Protein AF-A0A357AAG7-F1 (afdb_monomer_lite)

Radius of gyration: 15.58 Å; chains: 1; bounding box: 40×30×39 Å

Foldseek 3Di:
DPPDEAEAEAPDPVVVDCVVPDDPCPCPVVVVVVVVVVCVVVVHHYHYHHDDDDDDPVRVVVCCVVVCPPDDDDDDDPVRVVVCVVDVDD

Sequence (90 aa):
MCNKALLIIDVQKGFDDPRWGNRNNLNAESHIALLLSAWRRKHLPIIHIQHCVEYSAEDIHRIHLASLDREFCTVRSTEWVLNEIANPTS

Structure (mmCIF, N/CA/C/O backbone):
data_AF-A0A357AAG7-F1
#
_entry.id   AF-A0A357AAG7-F1
#
loop_
_atom_site.group_PDB
_atom_site.id
_atom_site.type_symbol
_atom_site.label_atom_id
_atom_site.label_alt_id
_atom_site.label_comp_id
_atom_site.label_asym_id
_atom_site.label_entity_id
_atom_site.label_seq_id
_atom_site.pdbx_PDB_ins_code
_atom_site.Cartn_x
_atom_site.Cartn_y
_atom_site.Cartn_z
_atom_site.occupancy
_atom_site.B_iso_or_equiv
_atom_site.auth_seq_id
_atom_site.auth_comp_id
_atom_site.auth_asym_id
_atom_site.auth_atom_id
_atom_site.pdbx_PDB_model_num
ATOM 1 N N . MET A 1 1 ? -7.689 7.539 23.395 1.00 52.19 1 MET A N 1
ATOM 2 C CA . MET A 1 1 ? -7.662 6.797 22.114 1.00 52.19 1 MET A CA 1
ATOM 3 C C . MET A 1 1 ? -6.331 7.064 21.422 1.00 52.19 1 MET A C 1
ATOM 5 O O . MET A 1 1 ? -5.794 8.154 21.579 1.00 52.19 1 MET A O 1
ATOM 9 N N . CYS A 1 2 ? -5.742 6.074 20.744 1.00 55.44 2 CYS A N 1
ATOM 10 C CA . CYS A 1 2 ? -4.497 6.261 19.992 1.00 55.44 2 CYS A CA 1
ATOM 11 C C . CYS A 1 2 ? -4.850 6.713 18.568 1.00 55.44 2 CYS A C 1
ATOM 13 O O . CYS A 1 2 ? -5.209 5.886 17.739 1.00 55.44 2 CYS A O 1
ATOM 15 N N . ASN A 1 3 ? -4.756 8.015 18.288 1.00 82.00 3 ASN A N 1
ATOM 16 C CA . ASN A 1 3 ? -5.159 8.616 17.006 1.00 82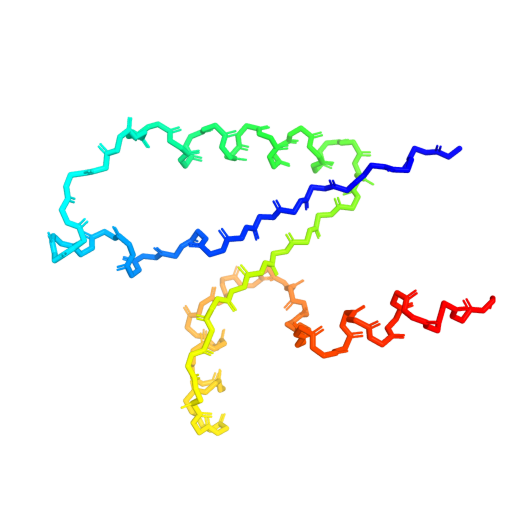.00 3 ASN A CA 1
ATOM 17 C C . ASN A 1 3 ? -4.077 8.455 15.919 1.00 82.00 3 ASN A C 1
ATOM 19 O O . ASN A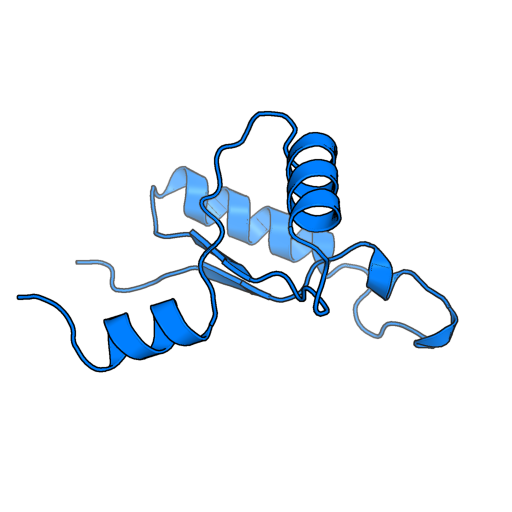 1 3 ? -3.721 9.416 15.244 1.00 82.00 3 ASN A O 1
ATOM 23 N N . LYS A 1 4 ? -3.478 7.265 15.799 1.00 87.44 4 LYS A N 1
ATOM 24 C CA . LYS A 1 4 ? -2.383 7.005 14.851 1.00 87.44 4 LYS A CA 1
ATOM 25 C C . LYS A 1 4 ? -2.791 5.911 13.877 1.00 87.44 4 LYS A C 1
ATOM 27 O O . LYS A 1 4 ? -3.132 4.813 14.307 1.00 87.44 4 LYS A O 1
ATOM 32 N N . ALA A 1 5 ? -2.667 6.197 12.589 1.00 89.06 5 ALA A N 1
ATOM 33 C CA . ALA A 1 5 ? -2.827 5.238 11.504 1.00 89.06 5 ALA A CA 1
ATOM 34 C C . ALA A 1 5 ? -1.506 5.102 10.736 1.00 89.06 5 ALA A C 1
ATOM 36 O O . ALA A 1 5 ? -0.720 6.050 10.686 1.00 89.06 5 ALA A O 1
ATOM 37 N N . LEU A 1 6 ? -1.253 3.924 10.167 1.00 90.00 6 LEU A N 1
ATOM 38 C CA . LEU A 1 6 ? -0.161 3.716 9.218 1.00 90.00 6 LEU A CA 1
ATOM 39 C C . LEU A 1 6 ? -0.724 3.795 7.802 1.00 90.00 6 LEU A C 1
ATOM 41 O O . LEU A 1 6 ? -1.583 2.992 7.441 1.00 90.00 6 LEU A O 1
ATOM 45 N N . LEU A 1 7 ? -0.224 4.747 7.019 1.00 91.19 7 LEU A N 1
ATOM 46 C CA . LEU A 1 7 ? -0.568 4.902 5.613 1.00 91.19 7 LEU A CA 1
ATOM 47 C C . LEU A 1 7 ? 0.593 4.405 4.750 1.00 91.19 7 LEU A C 1
ATOM 49 O O . LEU A 1 7 ? 1.710 4.906 4.875 1.00 91.19 7 LEU A O 1
ATOM 53 N N . ILE A 1 8 ? 0.333 3.417 3.896 1.00 88.56 8 ILE A N 1
ATOM 54 C CA . ILE A 1 8 ? 1.308 2.862 2.950 1.00 88.56 8 ILE A CA 1
ATOM 55 C C . ILE A 1 8 ? 0.848 3.244 1.547 1.00 88.56 8 ILE A C 1
ATOM 57 O O . ILE A 1 8 ? -0.231 2.830 1.136 1.00 88.56 8 ILE A O 1
ATOM 61 N N . ILE A 1 9 ? 1.649 4.040 0.838 1.00 85.88 9 ILE A N 1
ATOM 62 C CA . ILE A 1 9 ? 1.279 4.637 -0.452 1.00 85.88 9 ILE A CA 1
ATOM 63 C C . ILE A 1 9 ? 2.164 4.065 -1.551 1.00 85.88 9 ILE A C 1
ATOM 65 O O . ILE A 1 9 ? 3.386 4.115 -1.430 1.00 85.88 9 ILE A O 1
ATOM 69 N N . ASP A 1 10 ? 1.537 3.535 -2.601 1.00 82.81 10 ASP A N 1
ATOM 70 C CA . ASP A 1 10 ? 2.155 3.194 -3.887 1.00 82.81 10 ASP A CA 1
ATOM 71 C C . ASP A 1 10 ? 3.380 2.266 -3.792 1.00 82.81 10 ASP A C 1
ATOM 73 O O . ASP A 1 10 ? 4.262 2.258 -4.649 1.00 82.81 10 ASP A O 1
ATOM 77 N N . VAL A 1 11 ? 3.422 1.404 -2.769 1.00 83.56 11 VAL A N 1
ATOM 78 C CA . VAL A 1 11 ? 4.419 0.327 -2.660 1.00 83.56 11 VAL A CA 1
ATOM 79 C C . VAL A 1 11 ? 4.028 -0.799 -3.618 1.00 83.56 11 VAL A C 1
ATOM 81 O O . VAL A 1 11 ? 3.411 -1.792 -3.234 1.00 83.56 11 VAL A O 1
ATOM 84 N N . GLN A 1 12 ? 4.336 -0.604 -4.899 1.00 79.38 12 GLN A N 1
ATOM 85 C CA . GLN A 1 12 ? 3.921 -1.464 -6.007 1.00 79.38 12 GLN A CA 1
ATOM 86 C C . GLN A 1 12 ? 5.125 -1.918 -6.839 1.00 79.38 12 GLN A C 1
ATOM 88 O O . GLN A 1 12 ? 6.067 -1.160 -7.052 1.00 79.38 12 GLN A O 1
ATOM 93 N N . LYS A 1 13 ? 5.042 -3.127 -7.417 1.00 73.94 13 LYS A N 1
ATOM 94 C CA . LYS A 1 13 ? 6.083 -3.697 -8.302 1.00 73.94 13 LYS A CA 1
ATOM 95 C C . LYS A 1 13 ? 6.412 -2.824 -9.522 1.00 73.94 13 LYS A C 1
ATOM 97 O O . LYS A 1 13 ? 7.472 -2.972 -10.113 1.00 73.94 13 LYS A O 1
ATOM 102 N N . GLY A 1 14 ? 5.519 -1.907 -9.909 1.00 71.75 14 GLY A N 1
ATOM 103 C CA . GLY A 1 14 ? 5.755 -0.971 -11.015 1.00 71.75 14 GLY A CA 1
ATOM 104 C C . GLY A 1 14 ? 6.957 -0.040 -10.803 1.00 71.75 14 GLY A C 1
ATOM 105 O O . GLY A 1 14 ? 7.505 0.468 -11.779 1.00 71.75 14 GLY A O 1
ATOM 106 N N . PHE A 1 15 ? 7.396 0.146 -9.553 1.00 73.00 15 PHE A N 1
ATOM 107 C CA . PHE A 1 15 ? 8.575 0.947 -9.208 1.00 73.00 15 PHE A CA 1
ATOM 108 C C . PHE A 1 15 ? 9.902 0.182 -9.287 1.00 73.00 15 PHE A C 1
ATOM 110 O O . PHE A 1 15 ? 10.956 0.796 -9.133 1.00 73.00 15 PHE A O 1
ATOM 117 N N . ASP A 1 16 ? 9.877 -1.124 -9.566 1.00 77.50 16 ASP A N 1
ATOM 118 C CA . ASP A 1 16 ? 11.093 -1.902 -9.840 1.00 77.50 16 ASP A CA 1
ATOM 119 C C . ASP A 1 16 ? 11.565 -1.747 -11.297 1.00 77.50 16 ASP A C 1
ATOM 121 O O . ASP A 1 16 ? 12.610 -2.272 -11.680 1.00 77.50 16 ASP A O 1
ATOM 125 N N . ASP A 1 17 ? 10.807 -1.017 -12.124 1.00 77.19 17 ASP A N 1
ATOM 126 C CA . ASP A 1 17 ? 11.162 -0.749 -13.512 1.00 77.19 17 ASP A CA 1
ATOM 127 C C . ASP A 1 17 ? 12.381 0.199 -13.607 1.00 77.19 17 ASP A C 1
ATOM 129 O O . ASP A 1 17 ? 12.325 1.326 -13.101 1.00 77.19 17 ASP A O 1
ATOM 133 N N . PRO A 1 18 ? 13.468 -0.196 -14.303 1.00 80.25 18 PRO A N 1
ATOM 134 C CA . PRO A 1 18 ? 14.671 0.625 -14.452 1.00 80.25 18 PRO A CA 1
ATOM 135 C C . PRO A 1 18 ? 14.437 2.005 -15.082 1.00 80.25 18 PRO A C 1
ATOM 137 O O . PRO A 1 18 ? 15.277 2.893 -14.925 1.00 80.25 18 PRO A O 1
ATOM 140 N N . ARG A 1 19 ? 13.312 2.218 -15.784 1.00 84.38 19 ARG A N 1
ATOM 141 C CA . ARG A 1 19 ? 12.929 3.518 -16.365 1.00 84.38 19 ARG A CA 1
ATOM 142 C C . ARG A 1 19 ? 12.813 4.631 -15.322 1.00 84.38 19 ARG A C 1
ATOM 144 O O . ARG A 1 19 ? 12.971 5.796 -15.677 1.00 84.38 19 ARG A O 1
ATOM 151 N N . TRP A 1 20 ? 12.579 4.286 -14.056 1.00 78.38 20 TRP A N 1
ATOM 152 C CA . TRP A 1 20 ? 12.523 5.238 -12.942 1.00 78.38 20 TRP A CA 1
ATOM 153 C C . TRP A 1 20 ? 13.903 5.664 -12.417 1.00 78.38 20 TRP A C 1
ATOM 155 O O . TRP A 1 20 ? 13.989 6.555 -11.572 1.00 78.38 20 TRP A O 1
ATOM 165 N N . GLY A 1 21 ? 14.987 5.076 -12.929 1.00 83.56 21 GLY A N 1
ATOM 166 C CA . GLY A 1 21 ? 16.351 5.373 -12.503 1.00 83.56 21 GLY A CA 1
ATOM 167 C C . GLY A 1 21 ? 16.725 4.725 -11.167 1.00 83.56 21 GLY A C 1
ATOM 168 O O . GLY A 1 21 ? 16.113 3.758 -10.716 1.00 83.56 21 GLY A O 1
ATOM 169 N N . ASN A 1 22 ? 17.781 5.240 -10.533 1.00 82.44 22 ASN A N 1
ATOM 170 C CA . ASN A 1 22 ? 18.310 4.651 -9.304 1.00 82.44 22 ASN A CA 1
ATOM 171 C C . ASN A 1 22 ? 17.471 5.031 -8.083 1.00 82.44 22 ASN A C 1
ATOM 173 O O . ASN A 1 22 ? 17.290 6.208 -7.765 1.00 82.44 22 ASN A O 1
ATOM 177 N N . ARG A 1 23 ? 17.044 4.012 -7.337 1.00 81.88 23 ARG A N 1
ATOM 178 C CA . ARG A 1 23 ? 16.382 4.182 -6.043 1.00 81.88 23 ARG A CA 1
ATOM 179 C C . ARG A 1 23 ? 17.394 4.674 -5.006 1.00 81.88 23 ARG A C 1
ATOM 181 O O . ARG A 1 23 ? 18.507 4.162 -4.918 1.00 81.88 23 ARG A O 1
ATOM 188 N N . ASN A 1 24 ? 16.992 5.643 -4.187 1.00 83.62 24 ASN A N 1
ATOM 189 C CA . ASN A 1 24 ? 17.827 6.172 -3.103 1.00 83.62 24 ASN A CA 1
ATOM 190 C C . ASN A 1 24 ? 17.694 5.378 -1.789 1.00 83.62 24 ASN A C 1
ATOM 192 O O . ASN A 1 24 ? 18.530 5.523 -0.901 1.00 83.62 24 ASN A O 1
ATOM 196 N N . ASN A 1 25 ? 16.655 4.546 -1.658 1.00 82.19 25 ASN A N 1
ATOM 197 C CA . ASN A 1 25 ? 16.342 3.809 -0.438 1.00 82.19 25 ASN A CA 1
ATOM 198 C C . ASN A 1 25 ? 16.017 2.341 -0.744 1.00 82.19 25 ASN A C 1
ATOM 200 O O . ASN A 1 25 ? 14.858 1.946 -0.823 1.00 82.19 25 ASN A O 1
ATOM 204 N N . LEU A 1 26 ? 17.065 1.533 -0.907 1.00 84.94 26 LEU A N 1
ATOM 205 C CA . LEU A 1 26 ? 16.970 0.106 -1.250 1.00 84.94 26 LEU A CA 1
ATOM 206 C C . LEU A 1 26 ? 16.348 -0.762 -0.142 1.00 84.94 26 LEU A C 1
ATOM 208 O O . LEU A 1 26 ? 15.975 -1.901 -0.391 1.00 84.94 26 LEU A O 1
ATOM 212 N N . ASN A 1 27 ? 16.256 -0.234 1.081 1.00 85.56 27 ASN A N 1
ATOM 213 C CA . ASN A 1 27 ? 15.716 -0.942 2.244 1.00 85.56 27 ASN A CA 1
ATOM 214 C C . ASN A 1 27 ? 14.287 -0.493 2.596 1.00 85.56 27 ASN A C 1
ATOM 216 O O . ASN A 1 27 ? 13.789 -0.834 3.673 1.00 85.56 27 ASN A O 1
ATOM 220 N N . ALA A 1 28 ? 13.638 0.299 1.734 1.00 82.06 28 ALA A N 1
ATOM 221 C CA . ALA A 1 28 ? 12.324 0.872 2.006 1.00 82.06 28 ALA A CA 1
ATOM 222 C C . ALA A 1 28 ? 11.288 -0.213 2.341 1.00 82.06 28 ALA A C 1
ATOM 224 O O . ALA A 1 28 ? 10.626 -0.132 3.373 1.00 82.06 28 ALA A O 1
ATOM 225 N N . GLU A 1 29 ? 11.208 -1.267 1.534 1.00 84.69 29 GLU A N 1
ATOM 226 C CA . GLU A 1 29 ? 10.273 -2.383 1.688 1.00 84.69 29 GLU A CA 1
ATOM 227 C C . GLU A 1 29 ? 10.475 -3.109 3.025 1.00 84.69 29 GLU A C 1
ATOM 229 O O . GLU A 1 29 ? 9.511 -3.385 3.743 1.00 84.69 29 GLU A O 1
ATOM 234 N N . SER A 1 30 ? 11.731 -3.342 3.411 1.00 83.62 30 SER A N 1
ATOM 235 C CA . SER A 1 30 ? 12.086 -3.967 4.689 1.00 83.62 30 SER A CA 1
ATOM 236 C C . SER A 1 30 ? 11.651 -3.112 5.884 1.00 83.62 30 SER A C 1
ATOM 238 O O . SER A 1 30 ? 11.088 -3.628 6.852 1.00 83.62 30 SER A O 1
ATOM 240 N N . HIS A 1 31 ? 11.852 -1.792 5.826 1.00 87.62 31 HIS A N 1
ATOM 241 C CA . HIS A 1 31 ? 11.395 -0.883 6.881 1.00 87.62 31 HIS A CA 1
ATOM 242 C C . HIS A 1 31 ? 9.864 -0.790 6.951 1.00 87.62 31 HIS A C 1
ATOM 244 O O . HIS A 1 31 ? 9.296 -0.772 8.046 1.00 87.62 31 HIS A O 1
ATOM 250 N N . ILE A 1 32 ? 9.185 -0.791 5.803 1.00 87.88 32 ILE A N 1
ATOM 251 C CA . ILE A 1 32 ? 7.719 -0.797 5.727 1.00 87.88 32 ILE A CA 1
ATOM 252 C C . ILE A 1 32 ? 7.162 -2.082 6.347 1.00 87.88 32 ILE A C 1
ATOM 254 O O . ILE A 1 32 ? 6.227 -2.014 7.144 1.00 87.88 32 ILE A O 1
ATOM 258 N N . ALA A 1 33 ? 7.776 -3.239 6.082 1.00 88.06 33 ALA A N 1
ATOM 259 C CA . ALA A 1 33 ? 7.384 -4.511 6.688 1.00 88.06 33 ALA A CA 1
ATOM 260 C C . ALA A 1 33 ? 7.517 -4.507 8.225 1.00 88.06 33 ALA A C 1
ATOM 262 O O . ALA A 1 33 ? 6.653 -5.043 8.932 1.00 88.06 33 ALA A O 1
ATOM 263 N N . LEU A 1 34 ? 8.557 -3.861 8.767 1.00 91.44 34 LEU A N 1
ATOM 264 C CA . LEU A 1 34 ? 8.729 -3.691 10.216 1.00 91.44 34 LEU A CA 1
ATOM 265 C C . LEU A 1 34 ? 7.627 -2.814 10.826 1.00 91.44 34 LEU A C 1
ATOM 267 O O . LEU A 1 34 ? 7.050 -3.181 11.856 1.00 91.44 34 LEU A O 1
ATOM 271 N N . LEU A 1 35 ? 7.308 -1.685 10.186 1.00 91.31 35 LEU A N 1
ATOM 272 C CA . LEU A 1 35 ? 6.224 -0.796 10.615 1.00 91.31 35 LEU A CA 1
ATOM 273 C C . LEU A 1 35 ? 4.873 -1.510 10.559 1.00 91.31 35 LEU A C 1
ATOM 275 O O . LEU A 1 35 ? 4.130 -1.502 11.541 1.00 91.31 35 LEU A O 1
ATOM 279 N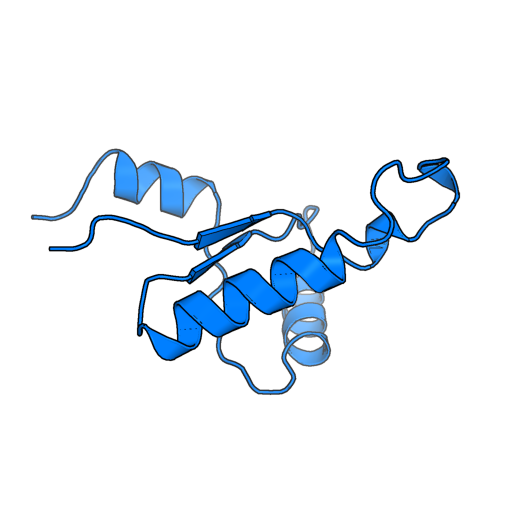 N . LEU A 1 36 ? 4.593 -2.205 9.459 1.00 90.31 36 LEU A N 1
ATOM 280 C CA . LEU A 1 36 ? 3.371 -2.977 9.279 1.00 90.31 36 LEU A CA 1
ATOM 281 C C . LEU A 1 36 ? 3.217 -4.033 10.379 1.00 90.31 36 LEU A C 1
ATOM 283 O O . LEU A 1 36 ? 2.168 -4.126 11.014 1.00 90.31 36 LEU A O 1
ATOM 287 N N . SER A 1 37 ? 4.289 -4.770 10.677 1.00 89.56 37 SER A N 1
ATOM 288 C CA . SER A 1 37 ? 4.303 -5.765 11.754 1.00 89.56 37 SER A CA 1
ATOM 289 C C . SER A 1 37 ? 4.016 -5.137 13.120 1.00 89.56 37 SER A C 1
ATOM 291 O O . SER A 1 37 ? 3.251 -5.685 13.915 1.00 89.56 37 SER A O 1
ATOM 293 N N . ALA A 1 38 ? 4.605 -3.975 13.410 1.00 91.75 38 ALA A N 1
ATOM 294 C CA . ALA A 1 38 ? 4.372 -3.266 14.664 1.00 91.75 38 ALA A CA 1
ATOM 295 C C . ALA A 1 38 ? 2.925 -2.757 14.794 1.00 91.75 38 ALA A C 1
ATOM 297 O O . ALA A 1 38 ? 2.360 -2.834 15.887 1.00 91.75 38 ALA A O 1
ATOM 298 N N . TRP A 1 39 ? 2.320 -2.278 13.704 1.00 91.62 39 TRP A N 1
ATOM 299 C CA . TRP A 1 39 ? 0.926 -1.826 13.687 1.00 91.62 39 TRP A CA 1
ATOM 300 C C . TRP A 1 39 ? -0.061 -2.986 13.805 1.00 91.62 39 TRP A C 1
ATOM 302 O O . TRP A 1 39 ? -0.979 -2.904 14.621 1.00 91.62 39 TRP A O 1
ATOM 312 N N . ARG A 1 40 ? 0.184 -4.097 13.093 1.00 90.19 40 ARG A N 1
ATOM 313 C CA . ARG A 1 40 ? -0.614 -5.330 13.193 1.00 90.19 40 ARG A CA 1
ATOM 314 C C . ARG A 1 40 ? -0.616 -5.870 14.625 1.00 90.19 40 ARG A C 1
ATOM 316 O O . ARG A 1 40 ? -1.681 -6.103 15.182 1.00 90.19 40 ARG A O 1
ATOM 323 N N . ARG A 1 41 ? 0.552 -5.960 15.282 1.00 93.00 41 ARG A N 1
ATOM 324 C CA . ARG A 1 41 ? 0.645 -6.396 16.695 1.00 93.00 41 ARG A CA 1
ATOM 325 C C . ARG A 1 41 ? -0.138 -5.500 17.658 1.00 93.00 41 ARG A C 1
ATOM 327 O O . ARG A 1 41 ? -0.657 -5.979 18.661 1.00 93.00 41 ARG A O 1
ATOM 334 N N . LYS A 1 42 ? -0.207 -4.200 17.373 1.00 90.56 42 LYS A N 1
ATOM 335 C CA . LYS A 1 42 ? -0.911 -3.216 18.206 1.00 90.56 42 LYS A CA 1
ATOM 336 C C . LYS A 1 42 ? -2.386 -3.048 17.839 1.00 90.56 42 LYS A C 1
ATOM 338 O O . LYS A 1 42 ? -3.045 -2.236 18.478 1.00 90.56 42 LYS A O 1
ATOM 343 N N . HIS A 1 43 ? -2.887 -3.789 16.845 1.00 87.94 43 HIS A N 1
ATOM 344 C CA . HIS A 1 43 ? -4.255 -3.665 16.334 1.00 87.94 43 HIS A CA 1
ATOM 345 C C . HIS A 1 43 ? -4.607 -2.209 15.972 1.00 87.94 43 HIS A C 1
ATOM 347 O O . HIS A 1 43 ? -5.710 -1.732 16.229 1.00 87.94 43 HIS A O 1
ATOM 353 N N . LEU A 1 44 ? -3.628 -1.479 15.424 1.00 85.44 44 LEU A N 1
ATOM 354 C CA . LEU A 1 44 ? -3.802 -0.091 15.003 1.00 85.44 44 LEU A CA 1
ATOM 355 C C . LEU A 1 44 ? -4.274 -0.024 13.543 1.00 85.44 44 LEU A C 1
ATOM 357 O O . LEU A 1 44 ? -3.944 -0.921 12.765 1.00 85.44 44 LEU A O 1
ATOM 361 N N . PRO A 1 45 ? -4.981 1.048 13.142 1.00 88.31 45 PRO A N 1
ATOM 362 C CA . PRO A 1 45 ? -5.431 1.224 11.765 1.00 88.31 45 PRO A CA 1
ATOM 363 C C . PRO A 1 45 ? -4.274 1.213 10.756 1.00 88.31 45 PRO A C 1
ATOM 365 O O . PRO A 1 45 ? -3.267 1.907 10.941 1.00 88.31 45 PRO A O 1
ATOM 368 N N . ILE A 1 46 ? -4.441 0.446 9.679 1.00 89.94 46 ILE A N 1
ATOM 369 C CA . ILE A 1 46 ? -3.516 0.355 8.543 1.00 89.94 46 ILE A CA 1
ATOM 370 C C . ILE A 1 46 ? -4.321 0.616 7.273 1.00 89.94 46 ILE A C 1
ATOM 372 O O . ILE A 1 46 ? -5.363 -0.002 7.067 1.00 89.94 46 ILE A O 1
ATOM 376 N N . ILE A 1 47 ? -3.832 1.518 6.428 1.00 87.75 47 ILE A N 1
ATOM 377 C CA . ILE A 1 47 ? -4.459 1.882 5.158 1.00 87.75 47 ILE A CA 1
ATOM 378 C C . ILE A 1 47 ? -3.424 1.689 4.051 1.00 87.75 47 ILE A C 1
ATOM 380 O O . ILE A 1 47 ? -2.312 2.215 4.130 1.00 87.75 47 ILE A O 1
ATOM 384 N N . HIS A 1 48 ? -3.806 0.938 3.021 1.00 85.94 48 HIS A N 1
ATOM 385 C CA . HIS A 1 48 ? -3.014 0.743 1.813 1.00 85.94 48 HIS A CA 1
ATOM 386 C C . HIS A 1 48 ? -3.619 1.581 0.686 1.00 85.94 48 HIS A C 1
ATOM 388 O O . HIS A 1 48 ? -4.800 1.439 0.377 1.00 85.94 48 HIS A O 1
ATOM 394 N N . ILE A 1 49 ? -2.810 2.450 0.087 1.00 82.44 49 ILE A N 1
ATOM 395 C CA . ILE A 1 49 ? -3.149 3.206 -1.116 1.00 82.44 49 ILE A CA 1
ATOM 396 C C . ILE A 1 49 ? -2.389 2.583 -2.281 1.00 82.44 49 ILE A C 1
ATOM 398 O O . ILE A 1 49 ? -1.184 2.342 -2.191 1.00 82.44 49 ILE A O 1
ATOM 402 N N . GLN A 1 50 ? -3.119 2.318 -3.357 1.00 80.31 50 GLN A N 1
ATOM 403 C CA . GLN A 1 50 ? -2.592 1.770 -4.593 1.00 80.31 50 GLN A CA 1
ATOM 404 C C . GLN A 1 50 ? -2.902 2.734 -5.735 1.00 80.31 50 GLN A C 1
ATOM 406 O O . GLN A 1 50 ? -4.066 3.083 -5.948 1.00 80.31 50 GLN A O 1
ATOM 411 N N . HIS A 1 51 ? -1.887 3.103 -6.510 1.00 78.19 51 HIS A N 1
ATOM 412 C CA . HIS A 1 51 ? -2.083 3.796 -7.767 1.00 78.19 51 HIS A CA 1
ATOM 413 C C . HIS A 1 51 ? -2.650 2.820 -8.800 1.00 78.19 51 HIS A C 1
ATOM 415 O O . HIS A 1 51 ? -1.977 1.880 -9.244 1.00 78.19 51 HIS A O 1
ATOM 421 N N . CYS A 1 52 ? -3.901 3.056 -9.179 1.00 68.12 52 CYS A N 1
ATOM 422 C CA . CYS A 1 52 ? -4.564 2.403 -10.296 1.00 68.12 52 CYS A CA 1
ATOM 423 C C . CYS A 1 52 ? -4.766 3.456 -11.386 1.00 68.12 52 CYS A C 1
ATOM 425 O O . CYS A 1 52 ? -5.406 4.476 -11.141 1.00 68.12 52 CYS A O 1
ATOM 427 N N . VAL A 1 53 ? -4.232 3.215 -12.584 1.00 62.53 53 VAL A N 1
ATOM 428 C CA . VAL A 1 53 ? -4.704 3.932 -13.778 1.00 62.53 53 VAL A CA 1
ATOM 429 C C . VAL A 1 53 ? -6.153 3.511 -14.060 1.00 62.53 53 VAL A C 1
ATOM 431 O O . VAL A 1 53 ? -6.590 2.482 -13.546 1.00 62.53 53 VAL A O 1
ATOM 434 N N . GLU A 1 54 ? -6.918 4.298 -14.822 1.00 52.44 54 GLU A N 1
ATOM 435 C CA . GLU A 1 54 ? -8.269 3.909 -15.254 1.00 52.44 54 GLU A CA 1
ATOM 436 C C . GLU A 1 54 ? -8.211 2.543 -15.951 1.00 52.44 54 GLU A C 1
ATOM 438 O O . GLU A 1 54 ? -7.758 2.404 -17.085 1.00 52.44 54 GLU A O 1
ATOM 443 N N . TYR A 1 55 ? -8.628 1.518 -15.223 1.00 55.94 55 TYR A N 1
ATOM 444 C CA . TYR A 1 55 ? -8.747 0.155 -15.699 1.00 55.94 55 TYR A CA 1
ATOM 445 C C . TYR A 1 55 ? -10.229 -0.106 -15.937 1.00 55.94 55 TYR A C 1
ATOM 447 O O . TYR A 1 55 ? -11.076 0.327 -15.150 1.00 55.94 55 TYR A O 1
ATOM 455 N N . SER A 1 56 ? -10.550 -0.821 -17.015 1.00 58.50 56 SER A N 1
ATOM 456 C CA . SER A 1 56 ? -11.912 -1.314 -17.213 1.00 58.50 56 SER A CA 1
ATOM 457 C C . SER A 1 56 ? -12.344 -2.149 -15.995 1.00 58.50 56 SER A C 1
ATOM 459 O O . SER A 1 56 ? -11.501 -2.709 -15.287 1.00 58.50 56 SER A O 1
ATOM 461 N N . ALA A 1 57 ? -13.648 -2.237 -15.716 1.00 58.47 57 ALA A N 1
ATOM 462 C CA . ALA A 1 57 ? -14.147 -3.015 -14.577 1.00 58.47 57 ALA A CA 1
ATOM 463 C C . ALA A 1 57 ? -13.638 -4.473 -14.608 1.00 58.47 57 ALA A C 1
ATOM 465 O O . ALA A 1 57 ? -13.278 -5.024 -13.565 1.00 58.47 57 ALA A O 1
ATOM 466 N N . GLU A 1 58 ? -13.514 -5.063 -15.801 1.00 59.22 58 GLU A N 1
ATOM 467 C CA . GLU A 1 58 ? -12.884 -6.364 -16.035 1.00 59.22 58 GLU A CA 1
ATOM 468 C C . GLU A 1 58 ? -11.408 -6.427 -15.614 1.00 59.22 58 GLU A C 1
ATOM 470 O O . GLU A 1 58 ? -10.983 -7.416 -15.007 1.00 59.22 58 GLU A O 1
ATOM 475 N N . ASP A 1 59 ? -10.619 -5.396 -15.912 1.00 60.78 59 ASP A N 1
ATOM 476 C CA . ASP A 1 59 ? -9.200 -5.346 -15.552 1.00 60.78 59 ASP A CA 1
ATOM 477 C C . ASP A 1 59 ? -9.024 -5.165 -14.043 1.00 60.78 59 ASP A C 1
ATOM 479 O O . ASP A 1 59 ? -8.201 -5.850 -13.433 1.00 60.78 59 ASP A O 1
ATOM 483 N N . ILE A 1 60 ? -9.862 -4.335 -13.409 1.00 57.03 60 ILE A N 1
ATOM 484 C CA . ILE A 1 60 ? -9.900 -4.195 -11.945 1.00 57.03 60 ILE A CA 1
ATOM 485 C C . ILE A 1 60 ? -10.272 -5.528 -11.297 1.00 57.03 60 ILE A C 1
ATOM 487 O O . ILE A 1 60 ? -9.609 -5.946 -10.348 1.00 57.03 60 ILE A O 1
ATOM 491 N N . HIS A 1 61 ? -11.288 -6.221 -11.817 1.00 58.34 61 HIS A N 1
ATOM 492 C CA . HIS A 1 61 ? -11.715 -7.527 -11.317 1.00 58.34 61 HIS A CA 1
ATOM 493 C C . HIS A 1 61 ? -10.591 -8.569 -11.420 1.00 58.34 61 HIS A C 1
ATOM 495 O O . HIS A 1 61 ? -10.316 -9.296 -10.463 1.00 58.34 61 HIS A O 1
ATOM 501 N N . ARG A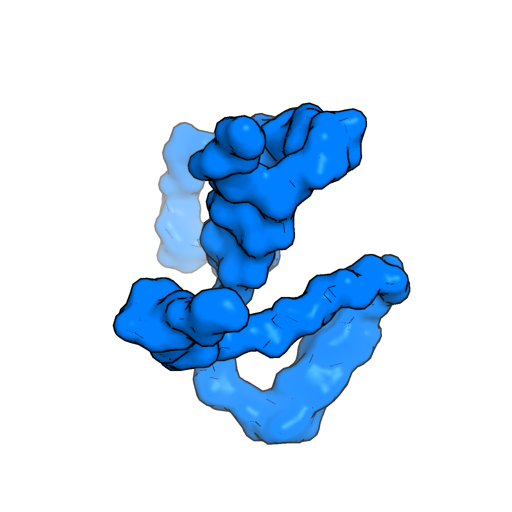 1 62 ? -9.879 -8.597 -12.552 1.00 55.00 62 ARG A N 1
ATOM 502 C CA . ARG A 1 62 ? -8.758 -9.516 -12.791 1.00 55.00 62 ARG A CA 1
ATOM 503 C C . ARG A 1 62 ? -7.546 -9.200 -11.912 1.00 55.00 62 ARG A C 1
ATOM 505 O O . ARG A 1 62 ? -6.939 -10.120 -11.366 1.00 55.00 62 ARG A O 1
ATOM 512 N N . ILE A 1 63 ? -7.211 -7.922 -11.742 1.00 55.59 63 ILE A N 1
ATOM 513 C CA . ILE A 1 63 ? -6.118 -7.472 -10.871 1.00 55.59 63 ILE A CA 1
ATOM 514 C C . ILE A 1 63 ? -6.451 -7.767 -9.406 1.00 55.59 63 ILE A C 1
ATOM 516 O O . ILE A 1 63 ? -5.568 -8.223 -8.684 1.00 55.59 63 ILE A O 1
ATOM 520 N N . HIS A 1 64 ? -7.705 -7.591 -8.974 1.00 54.78 64 HIS A N 1
ATOM 521 C CA . HIS A 1 64 ? -8.154 -7.980 -7.633 1.00 54.78 64 HIS A CA 1
ATOM 522 C C . HIS A 1 64 ? -7.957 -9.474 -7.386 1.00 54.78 64 HIS A C 1
ATOM 524 O O . HIS A 1 64 ? -7.361 -9.857 -6.383 1.00 54.78 64 HIS A O 1
ATOM 530 N N . LEU A 1 65 ? -8.410 -10.317 -8.318 1.00 53.44 65 LEU A N 1
ATOM 531 C CA . LEU A 1 65 ? -8.280 -11.770 -8.202 1.00 53.44 65 LEU A CA 1
ATOM 532 C C . LEU A 1 65 ? -6.817 -12.238 -8.200 1.00 53.44 65 LEU A C 1
ATOM 534 O O . LEU A 1 65 ? -6.501 -13.223 -7.541 1.00 53.44 65 LEU A O 1
ATOM 538 N N . ALA A 1 66 ? -5.929 -11.540 -8.913 1.00 52.59 66 ALA A N 1
ATOM 539 C CA . ALA A 1 66 ? -4.509 -11.885 -9.002 1.00 52.59 66 ALA A CA 1
ATOM 540 C C . ALA A 1 66 ? -3.646 -11.284 -7.876 1.00 52.59 66 ALA A C 1
ATOM 542 O O . ALA A 1 66 ? -2.578 -11.815 -7.580 1.00 52.59 66 ALA A O 1
ATOM 543 N N . SER A 1 67 ? -4.076 -10.172 -7.272 1.00 49.97 67 SER A N 1
ATOM 544 C CA . SER A 1 67 ? -3.288 -9.430 -6.272 1.00 49.97 67 SER A CA 1
ATOM 545 C C . SER A 1 67 ? -3.648 -9.782 -4.832 1.00 49.97 67 SER A C 1
ATOM 547 O O . SER A 1 67 ? -2.908 -9.419 -3.920 1.00 49.97 67 SER A O 1
ATOM 549 N N . LEU A 1 68 ? -4.765 -10.479 -4.608 1.00 51.00 68 LEU A N 1
ATOM 550 C CA . LEU A 1 68 ? -5.238 -10.815 -3.269 1.00 51.00 68 LEU A CA 1
ATOM 551 C C . LEU A 1 68 ? -5.095 -12.308 -3.007 1.00 51.00 68 LEU A C 1
ATOM 553 O O . LEU A 1 68 ? -6.014 -13.100 -3.212 1.00 51.00 68 LEU A O 1
ATOM 557 N N . ASP A 1 69 ? -3.940 -12.654 -2.453 1.00 47.16 69 ASP A N 1
ATOM 558 C CA . ASP A 1 69 ? -3.660 -13.921 -1.781 1.00 47.16 69 ASP A CA 1
ATOM 559 C C . ASP A 1 69 ? -4.481 -14.032 -0.469 1.00 47.16 69 ASP A C 1
ATOM 561 O O . ASP A 1 69 ? -3.956 -14.106 0.637 1.00 47.16 69 ASP A O 1
ATOM 565 N N . ARG A 1 70 ? -5.816 -13.956 -0.584 1.00 41.25 70 ARG A N 1
ATOM 566 C CA . ARG A 1 70 ? -6.827 -14.072 0.488 1.00 41.25 70 ARG A CA 1
ATOM 567 C C . ARG A 1 70 ? -6.785 -13.059 1.651 1.00 41.25 70 ARG A C 1
ATOM 569 O O . ARG A 1 70 ? -7.562 -13.224 2.590 1.00 41.25 70 ARG A O 1
ATOM 576 N N . GLU A 1 71 ? -5.99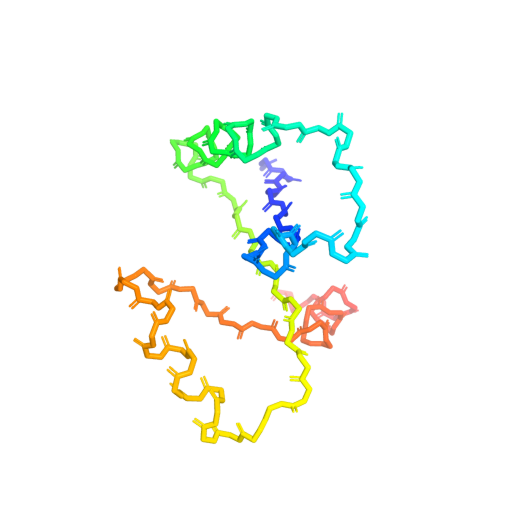4 -11.988 1.615 1.00 46.44 71 GLU A N 1
ATOM 577 C CA . GLU A 1 71 ? -6.068 -10.922 2.637 1.00 46.44 71 GLU A CA 1
ATOM 578 C C . GLU A 1 71 ? -7.042 -9.810 2.214 1.00 46.44 71 GLU A C 1
ATOM 580 O O . GLU A 1 71 ? -6.674 -8.907 1.478 1.00 46.44 71 GLU A O 1
ATOM 585 N N . PHE A 1 72 ? -8.296 -9.858 2.679 1.00 42.25 72 PHE A N 1
ATOM 586 C CA . PHE A 1 72 ? -9.334 -8.855 2.398 1.00 42.25 72 PHE A CA 1
ATOM 587 C C . PHE A 1 72 ? -8.901 -7.417 2.766 1.00 42.25 72 PHE A C 1
ATOM 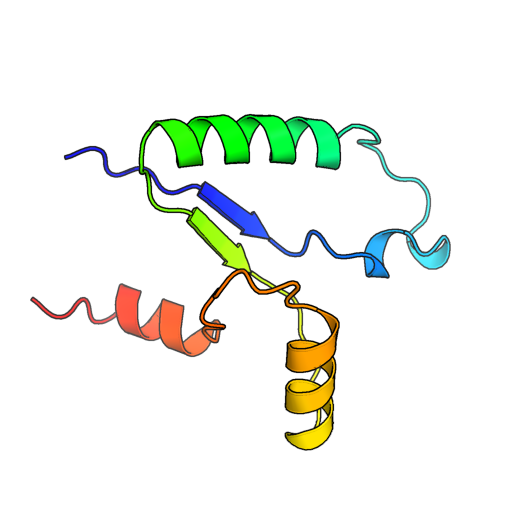589 O O . PHE A 1 72 ? -9.109 -6.959 3.889 1.00 42.25 72 PHE A O 1
ATOM 596 N N . CYS A 1 73 ? -8.364 -6.665 1.803 1.00 42.75 73 CYS A N 1
ATOM 597 C CA . CYS A 1 73 ? -8.323 -5.207 1.841 1.00 42.75 73 CYS A CA 1
ATOM 598 C C . CYS A 1 73 ? -9.483 -4.688 0.994 1.00 42.75 73 CYS A C 1
ATOM 600 O O . CYS A 1 73 ? -9.615 -5.040 -0.176 1.00 42.75 73 CYS A O 1
ATOM 602 N N . THR A 1 74 ? -10.352 -3.867 1.581 1.00 49.12 74 THR A N 1
ATOM 603 C CA . THR A 1 74 ? -11.365 -3.184 0.781 1.00 49.12 74 THR A CA 1
ATOM 604 C C . THR A 1 74 ? -10.710 -2.002 0.085 1.00 49.12 74 THR A C 1
ATOM 606 O O . THR A 1 74 ? -10.312 -1.046 0.748 1.00 49.12 74 THR A O 1
ATOM 609 N N . VAL A 1 75 ? -10.601 -2.056 -1.242 1.00 50.44 75 VAL A N 1
ATOM 610 C CA . VAL A 1 75 ? -10.118 -0.914 -2.021 1.00 50.44 75 VAL A CA 1
ATOM 611 C C . VAL A 1 75 ? -11.122 0.232 -1.893 1.00 50.44 75 VAL A C 1
ATOM 613 O O . VAL A 1 75 ? -12.321 0.071 -2.134 1.00 50.44 75 VAL A O 1
ATOM 616 N N . ARG A 1 76 ? -10.627 1.392 -1.461 1.00 56.56 76 ARG A N 1
ATOM 617 C CA . ARG A 1 76 ? -11.381 2.643 -1.352 1.00 56.56 76 ARG A CA 1
ATOM 618 C C . ARG A 1 76 ? -10.728 3.675 -2.258 1.00 56.56 76 ARG A C 1
ATOM 620 O O . ARG A 1 76 ? -9.505 3.777 -2.283 1.00 56.56 76 ARG A O 1
ATOM 627 N N . SER A 1 77 ? -11.536 4.412 -3.014 1.00 61.09 77 SER A N 1
ATOM 628 C CA . SER A 1 77 ? -11.032 5.482 -3.873 1.00 61.09 77 SER A CA 1
ATOM 629 C C . SER A 1 77 ? -10.558 6.673 -3.037 1.00 61.09 77 SER A C 1
ATOM 631 O O . SER A 1 77 ? -11.051 6.909 -1.931 1.00 61.09 77 SER A O 1
ATOM 633 N N . THR A 1 78 ? -9.629 7.459 -3.586 1.00 59.72 78 THR A N 1
ATOM 634 C CA . THR A 1 78 ? -9.184 8.726 -2.983 1.00 59.72 78 THR A CA 1
ATOM 635 C C . THR A 1 78 ? -10.365 9.657 -2.712 1.00 59.72 78 THR A C 1
ATOM 637 O O . THR A 1 78 ? -10.439 10.262 -1.650 1.00 59.72 78 THR A O 1
ATOM 640 N N . GLU A 1 79 ? -11.323 9.723 -3.637 1.00 66.94 79 GLU A N 1
ATOM 641 C CA . GLU A 1 79 ? -12.553 10.502 -3.483 1.00 66.94 79 GLU A CA 1
ATOM 642 C C . GLU A 1 79 ? -13.381 10.054 -2.271 1.00 66.94 79 GLU A C 1
ATOM 644 O O . GLU A 1 79 ? -13.826 10.891 -1.491 1.00 66.94 79 GLU A O 1
ATOM 649 N N . TRP A 1 80 ? -13.537 8.743 -2.062 1.00 68.12 80 TRP A N 1
ATOM 650 C CA . TRP A 1 80 ? -14.238 8.214 -0.892 1.00 68.12 80 TRP A CA 1
ATOM 651 C C . TRP A 1 80 ? -13.547 8.635 0.410 1.00 68.12 80 TRP A C 1
ATOM 653 O O . TRP A 1 80 ? -14.205 9.114 1.327 1.00 68.12 80 TRP A O 1
ATOM 663 N N . VAL A 1 81 ? -12.214 8.532 0.471 1.00 68.88 81 VAL A N 1
ATOM 664 C CA . VAL A 1 81 ? -11.436 8.949 1.651 1.00 68.88 81 VAL A CA 1
ATOM 665 C C . VAL A 1 81 ? -11.590 10.447 1.913 1.00 68.88 81 VAL A C 1
ATOM 667 O O . VAL A 1 81 ? -11.780 10.856 3.056 1.00 68.88 81 VAL A O 1
ATOM 670 N N . LEU A 1 82 ? -11.529 11.271 0.865 1.00 68.94 82 LEU A N 1
ATOM 671 C CA . LEU A 1 82 ? -11.708 12.716 0.990 1.00 68.94 82 LEU A CA 1
ATOM 672 C C . LEU A 1 82 ? -13.120 13.073 1.468 1.00 68.94 82 LEU A C 1
ATOM 674 O O . LEU A 1 82 ? -13.254 13.946 2.321 1.00 68.94 82 LEU A O 1
ATOM 678 N N . ASN A 1 83 ? -14.148 12.372 0.988 1.00 72.75 83 ASN A N 1
ATOM 679 C CA . ASN A 1 83 ? -15.529 12.577 1.424 1.00 72.75 83 ASN A CA 1
ATOM 680 C C . ASN A 1 83 ? -15.758 12.165 2.883 1.00 72.75 83 ASN A C 1
ATOM 682 O O . ASN A 1 83 ? -16.445 12.886 3.599 1.00 72.75 83 ASN A O 1
ATOM 686 N N . GLU A 1 84 ? -15.150 11.074 3.346 1.00 75.75 84 GLU A N 1
ATOM 687 C CA . GLU A 1 84 ? -15.222 10.646 4.752 1.00 75.75 84 GLU A CA 1
ATOM 688 C C . GLU A 1 84 ? -14.504 11.618 5.696 1.00 75.75 84 GLU A C 1
ATOM 690 O O . GLU A 1 84 ? -14.981 11.897 6.793 1.00 75.75 84 GLU A O 1
ATOM 695 N N . ILE A 1 85 ? -13.360 12.169 5.276 1.00 69.50 85 ILE A N 1
ATOM 696 C CA . ILE A 1 85 ? -12.638 13.179 6.064 1.00 69.50 85 ILE A CA 1
ATOM 697 C C . ILE A 1 85 ? -13.403 14.509 6.074 1.00 69.50 85 ILE A C 1
ATOM 699 O O . ILE A 1 85 ? -13.417 15.199 7.093 1.00 69.50 85 ILE A O 1
ATOM 703 N N . ALA A 1 86 ? -14.021 14.880 4.949 1.00 70.81 86 ALA A N 1
ATOM 704 C CA . ALA A 1 86 ? -14.786 16.117 4.820 1.00 70.81 86 ALA A CA 1
ATOM 705 C C . ALA A 1 86 ? -16.143 16.052 5.539 1.00 70.81 86 ALA A C 1
ATOM 707 O O . ALA A 1 86 ? -16.600 17.069 6.056 1.00 70.81 86 ALA A O 1
ATOM 708 N N . ASN A 1 87 ? -16.764 14.872 5.600 1.00 65.19 87 ASN A N 1
ATOM 709 C CA . ASN A 1 87 ? -18.045 14.626 6.257 1.00 65.19 87 ASN A CA 1
ATOM 710 C C . ASN A 1 87 ? -17.939 13.414 7.193 1.00 65.19 87 ASN A C 1
ATOM 712 O O . ASN A 1 87 ? -18.505 12.362 6.891 1.00 65.19 87 ASN A O 1
ATOM 716 N N . PRO A 1 88 ? -17.235 13.532 8.332 1.00 56.06 88 PRO A N 1
ATOM 717 C CA . PRO A 1 88 ? -17.170 12.442 9.288 1.00 56.06 88 PRO A CA 1
ATOM 718 C C . PRO A 1 88 ? -18.579 12.206 9.837 1.00 56.06 88 PRO A C 1
ATOM 720 O O . PRO A 1 88 ? -19.110 13.028 10.587 1.00 56.06 88 PRO A O 1
ATOM 723 N N . THR A 1 89 ? -19.217 11.108 9.431 1.00 57.06 89 THR A N 1
ATOM 724 C CA . THR A 1 89 ? -20.479 10.668 10.034 1.00 57.06 89 THR A CA 1
ATOM 725 C C . THR A 1 89 ? -20.284 10.544 11.547 1.00 57.06 89 THR A C 1
ATOM 727 O O . THR A 1 89 ? -19.341 9.888 11.992 1.00 57.06 89 THR A O 1
ATOM 730 N N . SER A 1 90 ? -21.134 11.249 12.305 1.00 44.94 90 SER A N 1
ATOM 731 C CA . SER A 1 90 ? -21.143 11.288 13.778 1.00 44.94 90 SER A CA 1
ATOM 732 C C . SER A 1 90 ? -21.379 9.925 14.415 1.00 44.94 90 SER A C 1
ATOM 734 O O . SER A 1 90 ? -22.143 9.127 13.828 1.00 44.94 90 SER A O 1
#

pLDDT: mean 72.37, std 15.36, range [41.25, 93.0]

Secondary structure (DSSP, 8-state):
-----EEEE---GGGGSGGG---S-TTHHHHHHHHHHHHHHTT--EEEE-------HHHHHHHHHHH-SS-------HHHHHHHHHS---